Protein AF-A0A5K1H2R2-F1 (afdb_monomer_lite)

Sequence (111 aa):
KGLLETLKPRHGIERLEIWGYTGDRPAWYSDTNYGKLRTVWLLSCPLWATVIGIKSLEELGVSDCRTLCELRSMPLLKSLEIWECDGLNTIGDLPALESLDVNRCEKLKTR

Radius of gyration: 13.13 Å; chains: 1; bounding box: 38×20×32 Å

pLDDT: mean 88.59, std 9.28, range [48.31, 98.25]

InterPro domains:
  IPR032675 Leucine-rich repeat domain superfamily [G3DSA:3.80.10.10] (11-111)
  IPR056789 R13L1/DRL21-like, LRR repeat region [PF25019] (3-60)

Secondary structure (DSSP, 8-state):
--HHHH--PPTT-SEEEEES--SPPPGGGG-TT-TT--EEEEES-TT--EE---TT--EEEEES-TT--EEPP-TT--EEEEES-TT--EE---TT--EEEEES-TT----

Foldseek 3Di:
DAPVLVVQDDQQDQEDEDELGADADHPSQVVLSNLNHAYYEYYNHQRYQEREQNQNYQYYHYENNQNPAEYEEHANHAEYHAYNHCNHDYYYDHPNHNYDHYYNHNNHDDD

Organism: NCBI:txid210225

Structure (mmCIF, N/CA/C/O backbone):
data_AF-A0A5K1H2R2-F1
#
_entry.id   AF-A0A5K1H2R2-F1
#
loop_
_atom_site.group_PDB
_atom_site.id
_atom_site.type_symbol
_atom_site.label_atom_id
_atom_site.label_alt_id
_atom_site.label_comp_id
_atom_site.label_asym_id
_atom_site.label_entity_id
_atom_site.label_seq_id
_atom_site.pdbx_PDB_ins_code
_atom_site.Cartn_x
_atom_site.Cartn_y
_atom_site.Cartn_z
_atom_site.occupancy
_atom_site.B_iso_or_equiv
_atom_site.auth_seq_id
_atom_site.auth_comp_id
_atom_site.auth_asym_id
_atom_site.auth_atom_id
_atom_site.pdbx_PDB_model_num
ATOM 1 N N . LYS A 1 1 ? 20.732 -6.354 -3.990 1.00 57.66 1 LYS A N 1
ATOM 2 C CA . LYS A 1 1 ? 19.909 -5.966 -2.817 1.00 57.66 1 LYS A CA 1
ATOM 3 C C . LYS A 1 1 ? 19.827 -4.451 -2.795 1.00 57.66 1 LYS A C 1
ATOM 5 O O . LYS A 1 1 ? 20.878 -3.825 -2.828 1.00 57.66 1 LYS A O 1
ATOM 10 N N . GLY A 1 2 ? 18.624 -3.881 -2.835 1.00 72.50 2 GLY A N 1
ATOM 11 C CA . GLY A 1 2 ? 18.444 -2.427 -2.833 1.00 72.50 2 GLY A CA 1
ATOM 12 C C . GLY A 1 2 ? 18.708 -1.798 -1.458 1.00 72.50 2 GLY A C 1
ATOM 13 O O . GLY A 1 2 ? 18.720 -2.499 -0.451 1.00 72.50 2 GLY A O 1
ATOM 14 N N . LEU A 1 3 ? 18.894 -0.473 -1.416 1.00 78.88 3 LEU A N 1
ATOM 15 C CA . LEU A 1 3 ? 19.153 0.294 -0.185 1.00 78.88 3 LEU A CA 1
ATOM 16 C C . LEU A 1 3 ? 18.134 0.004 0.934 1.00 78.88 3 LEU A C 1
ATOM 18 O O . LEU A 1 3 ? 18.535 -0.241 2.073 1.00 78.88 3 LEU A O 1
ATOM 22 N N . LEU A 1 4 ? 16.833 -0.046 0.619 1.00 81.56 4 LEU A N 1
ATOM 23 C CA . LEU A 1 4 ? 15.813 -0.325 1.627 1.00 81.56 4 LEU A CA 1
ATOM 24 C C . LEU A 1 4 ? 15.948 -1.713 2.246 1.00 81.56 4 LEU A C 1
ATOM 26 O O . LEU A 1 4 ? 15.660 -1.851 3.423 1.00 81.56 4 LEU A O 1
ATOM 30 N N . GLU A 1 5 ? 16.464 -2.716 1.534 1.00 84.19 5 GLU A N 1
ATOM 31 C CA . GLU A 1 5 ? 16.691 -4.053 2.102 1.00 84.19 5 GLU A CA 1
ATOM 32 C C . GLU A 1 5 ? 17.638 -4.010 3.314 1.00 84.19 5 GLU A C 1
ATOM 34 O O . GLU A 1 5 ? 17.489 -4.782 4.258 1.00 84.19 5 GLU A O 1
ATOM 39 N N . THR A 1 6 ? 18.597 -3.078 3.301 1.00 82.69 6 THR A N 1
ATOM 40 C CA . THR A 1 6 ? 19.540 -2.855 4.410 1.00 82.69 6 THR A CA 1
ATOM 41 C C . THR A 1 6 ? 18.985 -1.937 5.499 1.00 82.69 6 THR A C 1
ATOM 43 O O . THR A 1 6 ? 19.425 -2.003 6.644 1.00 82.69 6 THR A O 1
ATOM 46 N N . LEU A 1 7 ? 17.979 -1.126 5.169 1.00 82.56 7 LEU A N 1
ATOM 47 C CA . LEU A 1 7 ? 17.306 -0.208 6.082 1.00 82.56 7 LEU A CA 1
ATOM 48 C C . LEU A 1 7 ? 16.030 -0.846 6.627 1.00 82.56 7 LEU A C 1
ATOM 50 O O . LEU A 1 7 ? 14.940 -0.358 6.353 1.00 82.56 7 LEU A O 1
ATOM 54 N N . LYS A 1 8 ? 16.153 -1.930 7.404 1.00 85.38 8 LYS A N 1
ATOM 55 C CA . LYS A 1 8 ? 15.012 -2.484 8.150 1.00 85.38 8 LYS A CA 1
ATOM 56 C C . LYS A 1 8 ? 14.615 -1.497 9.259 1.00 85.38 8 LYS A C 1
ATOM 58 O O . LYS A 1 8 ? 15.384 -1.349 10.215 1.00 85.38 8 LYS A O 1
ATOM 63 N N . PRO A 1 9 ? 13.447 -0.825 9.182 1.00 82.94 9 PRO A N 1
ATOM 64 C CA . PRO A 1 9 ? 13.029 0.095 10.231 1.00 82.94 9 PRO A CA 1
ATOM 65 C C . PRO A 1 9 ? 12.792 -0.649 11.544 1.00 82.94 9 PRO A C 1
ATOM 67 O O . PRO A 1 9 ? 12.478 -1.845 11.546 1.00 82.94 9 PRO A O 1
ATOM 70 N N . ARG A 1 10 ? 12.901 0.065 12.669 1.00 80.50 10 ARG A N 1
ATOM 71 C CA . ARG A 1 10 ? 12.618 -0.510 13.989 1.00 80.50 10 ARG A CA 1
ATOM 72 C C . ARG A 1 10 ? 11.180 -1.029 14.049 1.00 80.50 10 ARG A C 1
ATOM 74 O O . ARG A 1 10 ? 10.251 -0.385 13.565 1.00 80.50 10 ARG A O 1
ATOM 81 N N . HIS A 1 11 ? 11.003 -2.178 14.693 1.00 73.75 11 HIS A N 1
ATOM 82 C CA . HIS A 1 11 ? 9.678 -2.716 14.990 1.00 73.75 11 HIS A CA 1
ATOM 83 C C . HIS A 1 11 ? 8.952 -1.749 15.928 1.00 73.75 11 HIS A C 1
ATOM 85 O O . HIS A 1 11 ? 9.472 -1.409 16.990 1.00 73.75 11 HIS A O 1
ATOM 91 N N . GLY A 1 12 ? 7.778 -1.274 15.517 1.00 83.62 12 GLY A N 1
ATOM 92 C CA . GLY A 1 12 ? 6.975 -0.319 16.283 1.00 83.62 12 GLY A CA 1
ATOM 93 C C . GLY A 1 12 ? 6.885 1.091 15.703 1.00 83.62 12 GLY A C 1
ATOM 94 O O . GLY A 1 12 ? 6.297 1.947 16.353 1.00 83.62 12 GLY A O 1
ATOM 95 N N . ILE A 1 13 ? 7.427 1.332 14.506 1.00 89.69 13 ILE A N 1
ATOM 96 C CA . ILE A 1 13 ? 7.078 2.536 13.746 1.00 89.69 13 ILE A CA 1
ATOM 97 C C . ILE A 1 13 ? 5.574 2.561 13.444 1.00 89.69 13 ILE A C 1
ATOM 99 O O . ILE A 1 13 ? 4.984 1.534 13.107 1.00 89.69 13 ILE A O 1
ATOM 103 N N . GLU A 1 14 ? 4.973 3.742 13.561 1.00 93.81 14 GLU A N 1
ATOM 104 C CA . GLU A 1 14 ? 3.554 3.960 13.252 1.00 93.81 14 GLU A CA 1
ATOM 105 C C . GLU A 1 14 ? 3.349 4.571 11.866 1.00 93.81 14 GLU A C 1
ATOM 107 O O . GLU A 1 14 ? 2.294 4.400 11.259 1.00 93.81 14 GLU A O 1
ATOM 112 N N . ARG A 1 15 ? 4.390 5.217 11.333 1.00 94.25 15 ARG A N 1
ATOM 113 C CA . ARG A 1 15 ? 4.393 5.855 10.022 1.00 94.25 15 ARG A CA 1
ATOM 114 C C . ARG A 1 15 ? 5.629 5.454 9.227 1.00 94.25 15 ARG A C 1
ATOM 116 O O . ARG A 1 15 ? 6.738 5.445 9.763 1.00 94.25 15 ARG A O 1
ATOM 123 N N . LEU A 1 16 ? 5.424 5.139 7.953 1.00 92.19 16 LEU A N 1
ATOM 124 C CA . LEU A 1 16 ? 6.473 4.850 6.981 1.00 92.19 16 LEU A CA 1
ATOM 125 C C . LEU A 1 16 ? 6.216 5.673 5.725 1.00 92.19 16 LEU A C 1
ATOM 127 O O . LEU A 1 16 ? 5.157 5.558 5.117 1.00 92.19 16 LEU A O 1
ATOM 131 N N . GLU A 1 17 ? 7.203 6.454 5.312 1.00 94.00 17 GLU A N 1
ATOM 132 C CA . GLU A 1 17 ? 7.136 7.210 4.068 1.00 94.00 17 GLU A CA 1
ATOM 133 C C . GLU A 1 17 ? 8.355 6.886 3.210 1.00 94.00 17 GLU A C 1
ATOM 135 O O . GLU A 1 17 ? 9.487 6.869 3.702 1.00 94.00 17 GLU A O 1
ATOM 140 N N . ILE A 1 18 ? 8.126 6.597 1.933 1.00 92.75 18 ILE A N 1
ATOM 141 C CA . ILE A 1 18 ? 9.168 6.245 0.972 1.00 92.75 18 ILE A CA 1
ATOM 142 C C . ILE A 1 18 ? 8.983 7.127 -0.257 1.00 92.75 18 ILE A C 1
ATOM 144 O O . ILE A 1 18 ? 7.922 7.127 -0.875 1.00 92.75 18 ILE A O 1
ATOM 148 N N . TRP A 1 19 ? 10.037 7.862 -0.602 1.00 94.44 19 TRP A N 1
ATOM 149 C CA . TRP A 1 19 ? 10.023 8.889 -1.637 1.00 94.44 19 TRP A CA 1
ATOM 150 C C . TRP A 1 19 ? 11.108 8.596 -2.672 1.00 94.44 19 TRP A C 1
ATOM 152 O O . TRP A 1 19 ? 12.279 8.450 -2.316 1.00 94.44 19 TRP A O 1
ATOM 162 N N . GLY A 1 20 ? 10.731 8.502 -3.948 1.00 93.25 20 GLY A N 1
ATOM 163 C CA . GLY A 1 20 ? 11.667 8.358 -5.067 1.00 93.25 20 GLY A CA 1
ATOM 164 C C . GLY A 1 20 ? 12.502 7.075 -5.031 1.00 93.25 20 GLY A C 1
ATOM 165 O O . GLY A 1 20 ? 13.600 7.040 -5.589 1.00 93.25 20 GLY A O 1
ATOM 166 N N . TYR A 1 21 ? 12.043 6.031 -4.332 1.00 91.06 21 TYR A N 1
ATOM 167 C CA . TYR A 1 21 ? 12.828 4.812 -4.185 1.00 91.06 21 TYR A CA 1
ATOM 168 C C . TYR A 1 21 ? 12.733 3.939 -5.436 1.00 91.06 21 TYR A C 1
ATOM 170 O O . TYR A 1 21 ? 11.719 3.301 -5.711 1.00 91.06 21 TYR A O 1
ATOM 178 N N . THR A 1 22 ? 13.837 3.874 -6.174 1.00 89.81 22 THR A N 1
ATOM 179 C CA . THR A 1 22 ? 13.951 3.156 -7.451 1.00 89.81 22 THR A CA 1
ATOM 180 C C . THR A 1 22 ? 14.380 1.698 -7.308 1.00 89.81 22 THR A C 1
ATOM 182 O O . THR A 1 22 ? 14.665 1.051 -8.309 1.00 89.81 22 THR A O 1
ATOM 185 N N . GLY A 1 23 ? 14.473 1.177 -6.081 1.00 88.25 23 GLY A N 1
ATOM 186 C CA . GLY A 1 23 ? 14.800 -0.224 -5.833 1.00 88.25 23 GLY A CA 1
ATOM 187 C C . GLY A 1 23 ? 13.565 -1.101 -5.639 1.00 88.25 23 GLY A C 1
ATOM 188 O O . GLY A 1 23 ? 12.450 -0.617 -5.429 1.00 88.25 23 GLY A O 1
ATOM 189 N N . ASP A 1 24 ? 13.787 -2.412 -5.663 1.00 86.12 24 ASP A N 1
ATOM 190 C CA . ASP A 1 24 ? 12.734 -3.391 -5.404 1.00 86.12 24 ASP A CA 1
ATOM 191 C C . ASP A 1 24 ? 12.153 -3.246 -3.997 1.00 86.12 24 ASP A C 1
ATOM 193 O O . ASP A 1 24 ? 12.847 -2.894 -3.037 1.00 86.12 24 ASP A O 1
ATOM 197 N N . ARG A 1 25 ? 10.872 -3.593 -3.864 1.00 86.31 25 ARG A N 1
ATOM 198 C CA . ARG A 1 25 ? 10.195 -3.698 -2.569 1.00 86.31 25 ARG A CA 1
ATOM 199 C C . ARG A 1 25 ? 10.995 -4.613 -1.625 1.00 86.31 25 ARG A C 1
ATOM 201 O O . ARG A 1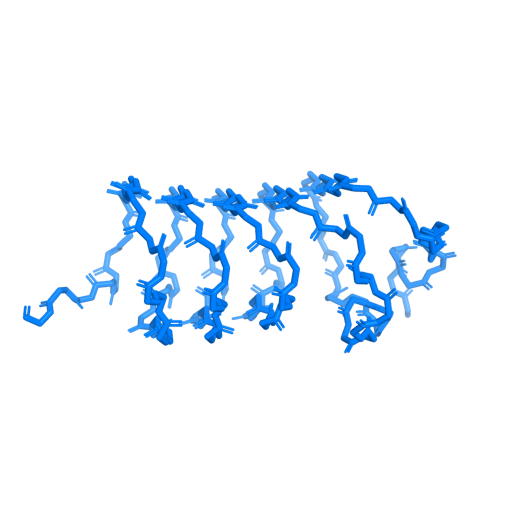 25 ? 11.238 -5.768 -1.982 1.00 86.31 25 ARG A O 1
ATOM 208 N N . PRO A 1 26 ? 11.386 -4.147 -0.425 1.00 86.56 26 PRO A N 1
ATOM 209 C CA . PRO A 1 26 ? 12.252 -4.914 0.459 1.00 86.56 26 PRO A CA 1
ATOM 210 C C . PRO A 1 26 ? 11.508 -6.088 1.106 1.00 86.56 26 PRO A C 1
ATOM 212 O O . PRO A 1 26 ? 10.297 -6.036 1.343 1.00 86.56 26 PRO A O 1
ATOM 215 N N . ALA A 1 27 ? 12.240 -7.146 1.451 1.00 85.38 27 ALA A N 1
ATOM 216 C CA . ALA A 1 27 ? 11.674 -8.361 2.033 1.00 85.38 27 ALA A CA 1
ATOM 217 C C . ALA A 1 27 ? 11.003 -8.089 3.385 1.00 85.38 27 ALA A C 1
ATOM 219 O O . ALA A 1 27 ? 9.931 -8.628 3.658 1.00 85.38 27 ALA A O 1
ATOM 220 N N . TRP A 1 28 ? 11.582 -7.197 4.199 1.00 83.75 28 TRP A N 1
ATOM 221 C CA . TRP A 1 28 ? 11.010 -6.826 5.495 1.00 83.75 28 TRP A CA 1
ATOM 222 C C . TRP A 1 28 ? 9.656 -6.134 5.369 1.00 83.75 28 TRP A C 1
ATOM 224 O O . TRP A 1 28 ? 8.867 -6.222 6.298 1.00 83.75 28 TRP A O 1
ATOM 234 N N . TYR A 1 29 ? 9.340 -5.502 4.234 1.00 79.62 29 TYR A N 1
ATOM 235 C CA . TYR A 1 29 ? 8.012 -4.927 4.034 1.00 79.62 29 TYR A CA 1
ATOM 236 C C . TYR A 1 29 ? 6.950 -6.028 3.991 1.00 79.62 29 TYR A C 1
ATOM 238 O O . TYR A 1 29 ? 5.848 -5.786 4.446 1.00 79.62 29 TYR A O 1
ATOM 246 N N . SER A 1 30 ? 7.298 -7.244 3.535 1.00 71.94 30 SER A N 1
ATOM 247 C CA . SER A 1 30 ? 6.438 -8.449 3.552 1.00 71.94 30 SER A CA 1
ATOM 248 C C . SER A 1 30 ? 6.237 -9.060 4.936 1.00 71.94 30 SER A C 1
ATOM 250 O O . SER A 1 30 ? 5.330 -9.868 5.128 1.00 71.94 30 SER A O 1
ATOM 252 N N . ASP A 1 31 ? 7.093 -8.694 5.882 1.00 67.25 31 ASP A N 1
ATOM 253 C CA . ASP A 1 31 ? 7.098 -9.213 7.237 1.00 67.25 31 ASP A CA 1
ATOM 254 C C . ASP A 1 31 ? 6.006 -8.460 8.017 1.00 67.25 31 ASP A C 1
ATOM 256 O O . ASP A 1 31 ? 6.165 -7.295 8.376 1.00 67.25 31 ASP A O 1
ATOM 260 N N . THR A 1 32 ? 4.853 -9.094 8.261 1.00 64.38 32 THR A N 1
ATOM 261 C CA . THR A 1 32 ? 3.660 -8.483 8.895 1.00 64.38 32 THR A CA 1
ATOM 262 C C . THR A 1 32 ? 3.872 -8.058 10.356 1.00 64.38 32 THR A C 1
ATOM 264 O O . THR A 1 32 ? 2.917 -7.748 11.064 1.00 64.38 32 THR A O 1
ATOM 267 N N . ASN A 1 33 ? 5.117 -8.052 10.830 1.00 69.62 33 ASN A N 1
ATOM 268 C CA . ASN A 1 33 ? 5.515 -7.698 12.187 1.00 69.62 33 ASN A CA 1
ATOM 269 C C . ASN A 1 33 ? 5.444 -6.181 12.468 1.00 69.62 33 ASN A C 1
ATOM 271 O O . ASN A 1 33 ? 5.649 -5.729 13.592 1.00 69.62 33 ASN A O 1
ATOM 275 N N . TYR A 1 34 ? 5.079 -5.377 11.466 1.00 80.12 34 TYR A N 1
ATOM 276 C CA . TYR A 1 34 ? 4.741 -3.960 11.609 1.00 80.12 34 TYR A CA 1
ATOM 277 C C . TYR A 1 34 ? 3.322 -3.747 12.157 1.00 80.12 34 TYR A C 1
ATOM 279 O O . TYR A 1 34 ? 2.592 -2.894 11.674 1.00 80.12 34 TYR A O 1
ATOM 287 N N . GLY A 1 35 ? 2.928 -4.488 13.198 1.00 83.94 35 GLY A N 1
ATOM 288 C CA . GLY A 1 35 ? 1.571 -4.440 13.767 1.00 83.94 35 GLY A CA 1
ATOM 289 C C . GLY A 1 35 ? 1.175 -3.108 14.424 1.00 83.94 35 GLY A C 1
ATOM 290 O O . GLY A 1 35 ? 0.042 -2.969 14.873 1.00 83.94 35 GLY A O 1
ATOM 291 N N . LYS A 1 36 ? 2.099 -2.142 14.503 1.00 89.88 36 LYS A N 1
ATOM 292 C CA . LYS A 1 36 ? 1.831 -0.761 14.935 1.00 89.88 36 LYS A CA 1
ATOM 293 C C . LYS A 1 36 ? 1.783 0.238 13.781 1.00 89.88 36 LYS A C 1
ATOM 295 O O . LYS A 1 36 ? 1.482 1.398 14.024 1.00 89.88 36 LYS A O 1
ATOM 300 N N . LEU A 1 37 ? 2.101 -0.179 12.557 1.00 91.50 37 LEU A N 1
ATOM 301 C CA . LEU A 1 37 ? 2.146 0.717 11.411 1.00 91.50 37 LEU A CA 1
ATOM 302 C C . LEU A 1 37 ? 0.720 1.070 10.992 1.00 91.50 37 LEU A C 1
ATOM 304 O O . LEU A 1 37 ? -0.041 0.181 10.609 1.00 91.50 37 LEU A O 1
ATOM 308 N N . ARG A 1 38 ? 0.385 2.355 11.096 1.00 94.56 38 ARG A N 1
ATOM 309 C CA . ARG A 1 38 ? -0.939 2.922 10.820 1.00 94.56 38 ARG A CA 1
ATOM 310 C C . ARG A 1 38 ? -0.964 3.724 9.528 1.00 94.56 38 ARG A C 1
ATOM 312 O O . ARG A 1 38 ? -1.972 3.682 8.836 1.00 94.56 38 ARG A O 1
ATOM 319 N N . THR A 1 39 ? 0.142 4.381 9.181 1.00 95.50 39 THR A N 1
ATOM 320 C CA . THR A 1 39 ? 0.228 5.251 8.002 1.00 95.50 39 THR A CA 1
ATOM 321 C C . THR A 1 39 ? 1.370 4.817 7.085 1.00 95.50 39 THR A C 1
ATOM 323 O O . THR A 1 39 ? 2.513 4.661 7.530 1.00 95.50 39 THR A O 1
ATOM 326 N N . VAL A 1 40 ? 1.082 4.671 5.792 1.00 94.38 40 VAL A N 1
ATOM 327 C CA . VAL A 1 40 ? 2.085 4.423 4.749 1.00 94.38 40 VAL A CA 1
ATOM 328 C C . VAL A 1 40 ? 1.910 5.420 3.614 1.00 94.38 40 VAL A C 1
ATOM 330 O O . VAL A 1 40 ? 0.811 5.557 3.088 1.00 94.38 40 VAL A O 1
ATOM 333 N N . TRP A 1 41 ? 3.012 6.046 3.202 1.00 95.94 41 TRP A N 1
ATOM 334 C CA . TRP A 1 41 ? 3.078 6.862 1.992 1.00 95.94 41 TRP A CA 1
ATOM 335 C C . TRP A 1 41 ? 4.155 6.344 1.048 1.00 95.94 41 TRP A C 1
ATOM 337 O O . TRP A 1 41 ? 5.317 6.202 1.436 1.00 95.94 41 TRP A O 1
ATOM 347 N N . LEU A 1 42 ? 3.770 6.069 -0.195 1.00 95.00 42 LEU A N 1
ATOM 348 C CA . LEU A 1 42 ? 4.676 5.664 -1.265 1.00 95.00 42 LEU A CA 1
ATOM 349 C C . LEU A 1 42 ? 4.590 6.687 -2.395 1.00 95.00 42 LEU A C 1
ATOM 351 O O . LEU A 1 42 ? 3.560 6.797 -3.053 1.00 95.00 42 LEU A O 1
ATOM 355 N N . LEU A 1 43 ? 5.666 7.434 -2.620 1.00 95.62 43 LEU A N 1
ATOM 356 C CA . LEU A 1 43 ? 5.729 8.462 -3.653 1.00 95.62 43 LEU A CA 1
ATOM 357 C C . LEU A 1 43 ? 6.841 8.131 -4.638 1.00 95.62 43 LEU A C 1
ATOM 359 O O . LEU A 1 43 ? 7.987 7.920 -4.233 1.00 95.62 43 LEU A O 1
ATOM 363 N N . SER A 1 44 ? 6.500 8.072 -5.924 1.00 95.19 44 SER A N 1
ATOM 364 C CA . SER A 1 44 ? 7.427 7.768 -7.019 1.00 95.19 44 SER A CA 1
ATOM 365 C C . SER A 1 44 ? 8.274 6.516 -6.737 1.00 95.19 44 SER A C 1
ATOM 367 O O . SER A 1 44 ? 9.506 6.558 -6.754 1.00 95.19 44 SER A O 1
ATOM 369 N N . CYS A 1 45 ? 7.611 5.393 -6.435 1.00 92.94 45 CYS A N 1
ATOM 370 C CA . CYS A 1 45 ? 8.233 4.076 -6.240 1.00 92.94 45 CYS A CA 1
ATOM 371 C C . CYS A 1 45 ? 7.976 3.183 -7.474 1.00 92.94 45 CYS A C 1
ATOM 373 O O . CYS A 1 45 ? 7.063 2.351 -7.464 1.00 92.94 45 CYS A O 1
ATOM 375 N N . PRO A 1 46 ? 8.754 3.329 -8.564 1.00 88.88 46 PRO A N 1
ATOM 376 C CA . PRO A 1 46 ? 8.405 2.800 -9.885 1.00 88.88 46 PRO A CA 1
ATOM 377 C C . PRO A 1 46 ? 8.587 1.288 -10.046 1.00 88.88 46 PRO A C 1
ATOM 379 O O . PRO A 1 46 ? 8.327 0.789 -11.130 1.00 88.88 46 PRO A O 1
ATOM 382 N N . LEU A 1 47 ? 9.080 0.569 -9.031 1.00 88.50 47 LEU A N 1
ATOM 383 C CA . LEU A 1 47 ? 9.263 -0.893 -9.075 1.00 88.50 47 LEU A CA 1
ATOM 384 C C . LEU A 1 47 ? 8.317 -1.651 -8.134 1.00 88.50 47 LEU A C 1
ATOM 386 O O . LEU A 1 47 ? 8.382 -2.876 -8.016 1.00 88.50 47 LEU A O 1
ATOM 390 N N . TRP A 1 48 ? 7.452 -0.944 -7.411 1.00 89.31 48 TRP A N 1
ATOM 391 C CA . TRP A 1 48 ? 6.597 -1.551 -6.401 1.00 89.31 48 TRP A CA 1
ATOM 392 C C . TRP A 1 48 ? 5.276 -1.965 -7.038 1.00 89.31 48 TRP A C 1
ATOM 394 O O . TRP A 1 48 ? 4.389 -1.145 -7.244 1.00 89.31 48 TRP A O 1
ATOM 404 N N . ALA A 1 49 ? 5.159 -3.249 -7.382 1.00 87.06 49 ALA A N 1
ATOM 405 C CA . ALA A 1 49 ? 3.973 -3.779 -8.058 1.00 87.06 49 ALA A CA 1
ATOM 406 C C . ALA A 1 49 ? 2.773 -4.022 -7.127 1.00 87.06 49 ALA A C 1
ATOM 408 O O . ALA A 1 49 ? 1.633 -4.068 -7.586 1.00 87.06 49 ALA A O 1
ATOM 409 N N . THR A 1 50 ? 3.010 -4.173 -5.822 1.00 85.00 50 THR A N 1
ATOM 410 C CA . THR A 1 50 ? 1.964 -4.525 -4.854 1.00 85.00 50 THR A CA 1
ATOM 411 C C . THR A 1 50 ? 2.205 -3.843 -3.516 1.00 85.00 50 THR A C 1
ATOM 413 O O . THR A 1 50 ? 3.313 -3.912 -2.971 1.00 85.00 50 THR A O 1
ATOM 416 N N . VAL A 1 51 ? 1.142 -3.279 -2.944 1.00 83.12 51 VAL A N 1
ATOM 417 C CA . VAL A 1 51 ? 1.077 -2.928 -1.519 1.00 83.12 51 VAL A CA 1
ATOM 418 C C . VAL A 1 51 ? 0.407 -4.086 -0.792 1.00 83.12 51 VAL A C 1
ATOM 420 O O . VAL A 1 51 ? -0.732 -4.458 -1.080 1.00 83.12 51 VAL A O 1
ATOM 423 N N . ILE A 1 52 ? 1.142 -4.722 0.118 1.00 78.56 52 ILE A N 1
ATOM 424 C CA . ILE A 1 52 ? 0.604 -5.854 0.871 1.00 78.56 52 ILE A CA 1
ATOM 425 C C . ILE A 1 52 ? -0.367 -5.380 1.954 1.00 78.56 52 ILE A C 1
ATOM 427 O O . ILE A 1 52 ? -0.250 -4.269 2.462 1.00 78.56 52 ILE A O 1
ATOM 431 N N . GLY A 1 53 ? -1.273 -6.271 2.358 1.00 69.88 53 GLY A N 1
ATOM 432 C CA . GLY A 1 53 ? -2.259 -6.013 3.402 1.00 69.88 53 GLY A CA 1
ATOM 433 C C . GLY A 1 53 ? -1.629 -5.951 4.791 1.00 69.88 53 GLY A C 1
ATOM 434 O O . GLY A 1 53 ? -1.650 -6.935 5.535 1.00 69.88 53 GLY A O 1
ATOM 435 N N . ILE A 1 54 ? -1.054 -4.803 5.145 1.00 83.81 54 ILE A N 1
ATOM 436 C CA . ILE A 1 54 ? -0.639 -4.502 6.516 1.00 83.81 54 ILE A CA 1
ATOM 437 C C . ILE A 1 54 ? -1.921 -4.345 7.336 1.00 83.81 54 ILE A C 1
ATOM 439 O O . ILE A 1 54 ? -2.657 -3.376 7.192 1.00 83.81 54 ILE A O 1
ATOM 443 N N . LYS A 1 55 ? -2.225 -5.339 8.177 1.00 87.50 55 LYS A N 1
ATOM 444 C CA . LYS A 1 55 ? -3.531 -5.437 8.852 1.00 87.50 55 LYS A CA 1
ATOM 445 C C . LYS A 1 55 ? -3.807 -4.316 9.856 1.00 87.50 55 LYS A C 1
ATOM 447 O O . LYS A 1 55 ? -4.963 -4.118 10.200 1.00 87.50 55 LYS A O 1
ATOM 452 N N . SER A 1 56 ? -2.767 -3.632 10.332 1.00 91.38 56 SER A N 1
ATOM 453 C CA . SER A 1 56 ? -2.856 -2.488 11.246 1.00 91.38 56 SER A CA 1
ATOM 454 C C . SER A 1 56 ? -3.006 -1.140 10.538 1.00 91.38 56 SER A C 1
ATOM 456 O O . SER A 1 56 ? -3.118 -0.127 11.222 1.00 91.38 56 SER A O 1
ATOM 458 N N . LEU A 1 57 ? -2.949 -1.112 9.202 1.00 93.38 57 LEU A N 1
ATOM 459 C CA . LEU A 1 57 ? -2.924 0.127 8.435 1.00 93.38 57 LEU A CA 1
ATOM 460 C C . LEU A 1 57 ? -4.295 0.806 8.453 1.00 93.38 57 LEU A C 1
ATOM 462 O O . LEU A 1 57 ? -5.302 0.166 8.164 1.00 93.38 57 LEU A O 1
ATOM 466 N N . GLU A 1 58 ? -4.302 2.098 8.767 1.00 96.81 58 GLU A N 1
ATOM 467 C CA . GLU A 1 58 ? -5.486 2.962 8.805 1.00 96.81 58 GLU A CA 1
ATOM 468 C C . GLU A 1 58 ? -5.469 3.987 7.663 1.00 96.81 58 GLU A C 1
ATOM 470 O O . GLU A 1 58 ? -6.528 4.374 7.173 1.00 96.81 58 GLU A O 1
ATOM 475 N N . GLU A 1 59 ? -4.281 4.372 7.191 1.00 97.56 59 GLU A N 1
ATOM 476 C CA . GLU A 1 59 ? -4.079 5.366 6.136 1.00 97.56 59 GLU A CA 1
ATOM 477 C C . GLU A 1 59 ? -3.049 4.877 5.110 1.00 97.56 59 GLU A C 1
ATOM 479 O O . GLU A 1 59 ? -1.930 4.481 5.464 1.00 97.56 59 GLU A O 1
ATOM 484 N N . LEU A 1 60 ? -3.412 4.947 3.830 1.00 96.62 60 LEU A N 1
ATOM 485 C CA . LEU A 1 60 ? -2.529 4.629 2.713 1.00 96.62 60 LEU A CA 1
ATOM 486 C C . LEU A 1 60 ? -2.575 5.748 1.676 1.00 96.62 60 LEU A C 1
ATOM 488 O O . LEU A 1 60 ? -3.624 6.002 1.091 1.00 96.62 60 LEU A O 1
ATOM 492 N N . GLY A 1 61 ? -1.417 6.343 1.411 1.00 96.75 61 GLY A N 1
ATOM 493 C CA . GLY A 1 61 ? -1.197 7.238 0.285 1.00 96.75 61 GLY A CA 1
ATOM 494 C C . GLY A 1 61 ? -0.237 6.620 -0.727 1.00 96.75 61 GLY A C 1
ATOM 495 O O . GLY A 1 61 ? 0.848 6.150 -0.368 1.00 96.75 61 GLY A O 1
ATOM 496 N N . VAL A 1 62 ? -0.612 6.627 -2.002 1.00 95.88 62 VAL A N 1
ATOM 497 C CA . VAL A 1 62 ? 0.264 6.216 -3.100 1.00 95.88 62 VAL A CA 1
ATOM 498 C C . VAL A 1 62 ? 0.206 7.244 -4.223 1.00 95.88 62 VAL A C 1
ATOM 500 O O . VAL A 1 62 ? -0.872 7.589 -4.696 1.00 95.88 62 VAL A O 1
ATOM 503 N N . SER A 1 63 ? 1.369 7.704 -4.681 1.00 96.62 63 SER A N 1
ATOM 504 C CA . SER A 1 63 ? 1.475 8.658 -5.785 1.00 96.62 63 SER A CA 1
ATOM 505 C C . SER A 1 63 ? 2.583 8.278 -6.772 1.00 96.62 63 SER A C 1
ATOM 507 O O . SER A 1 63 ? 3.663 7.852 -6.351 1.00 96.62 63 SER A O 1
ATOM 509 N N . ASP A 1 64 ? 2.317 8.396 -8.080 1.00 95.50 64 ASP A N 1
ATOM 510 C CA . ASP A 1 64 ? 3.265 8.140 -9.189 1.00 95.50 64 ASP A CA 1
ATOM 511 C C . ASP A 1 64 ? 3.979 6.769 -9.085 1.00 95.50 64 ASP A C 1
ATOM 513 O O . ASP A 1 64 ? 5.153 6.586 -9.416 1.00 95.50 64 ASP A O 1
ATOM 517 N N . CYS A 1 65 ? 3.266 5.747 -8.601 1.00 93.50 65 CYS A N 1
ATOM 518 C CA . CYS A 1 65 ? 3.763 4.371 -8.521 1.00 93.50 65 CYS A CA 1
ATOM 519 C C . CYS A 1 65 ? 3.279 3.564 -9.732 1.00 93.50 65 CYS A C 1
ATOM 521 O O . CYS A 1 65 ? 2.380 2.733 -9.642 1.00 93.50 65 CYS A O 1
ATOM 523 N N . ARG A 1 66 ? 3.885 3.803 -10.899 1.00 87.75 66 ARG A N 1
ATOM 524 C CA . ARG A 1 66 ? 3.379 3.328 -12.207 1.00 87.75 66 ARG A CA 1
ATOM 525 C C . ARG A 1 66 ? 3.268 1.810 -12.368 1.00 87.75 66 ARG A C 1
ATOM 527 O O . ARG A 1 66 ? 2.456 1.338 -13.160 1.00 87.75 66 ARG A O 1
ATOM 534 N N . THR A 1 67 ? 4.081 1.038 -11.649 1.00 91.31 67 THR A N 1
ATOM 535 C CA . THR A 1 67 ? 4.012 -0.433 -11.669 1.00 91.31 67 THR A CA 1
ATOM 536 C C . THR A 1 67 ? 3.016 -1.007 -10.680 1.00 91.31 67 THR A C 1
ATOM 538 O O . THR A 1 67 ? 2.729 -2.199 -10.774 1.00 91.31 67 THR A O 1
ATOM 541 N N . LEU A 1 68 ? 2.519 -0.209 -9.729 1.00 93.06 68 LEU A N 1
ATOM 542 C CA . LEU A 1 68 ? 1.568 -0.679 -8.733 1.00 93.06 68 LEU A CA 1
ATOM 543 C C . LEU A 1 68 ? 0.309 -1.147 -9.451 1.00 93.06 68 LEU A C 1
ATOM 545 O O . LEU A 1 68 ? -0.389 -0.338 -10.049 1.00 93.06 68 LEU A O 1
ATOM 549 N N . CYS A 1 69 ? 0.030 -2.445 -9.401 1.00 93.94 69 CYS A N 1
ATOM 550 C CA . CYS A 1 69 ? -1.109 -3.044 -10.088 1.00 93.94 69 CYS A CA 1
ATOM 551 C C . CYS A 1 69 ? -2.182 -3.578 -9.135 1.00 93.94 69 CYS A C 1
ATOM 553 O O . CYS A 1 69 ? -3.342 -3.709 -9.540 1.00 93.94 69 CYS A O 1
ATOM 555 N N . GLU A 1 70 ? -1.813 -3.825 -7.876 1.00 92.25 70 GLU A N 1
ATOM 556 C CA . GLU A 1 70 ? -2.659 -4.466 -6.872 1.00 92.25 70 GLU A CA 1
ATOM 557 C C . GLU A 1 70 ? -2.501 -3.817 -5.486 1.00 92.25 70 GLU A C 1
ATOM 559 O O . GLU A 1 70 ? -1.389 -3.694 -4.957 1.00 92.25 70 GLU A O 1
ATOM 564 N N . LEU A 1 71 ? -3.636 -3.483 -4.868 1.00 92.25 71 LEU A N 1
ATOM 565 C CA . LEU A 1 71 ? -3.760 -3.260 -3.428 1.00 92.25 71 LEU A CA 1
ATOM 566 C C . LEU A 1 71 ? -4.426 -4.478 -2.788 1.00 92.25 71 LEU A C 1
ATOM 568 O O . LEU A 1 71 ? -5.533 -4.853 -3.172 1.00 92.25 71 LEU A O 1
ATOM 572 N N . ARG A 1 72 ? -3.782 -5.091 -1.793 1.00 91.12 72 ARG A N 1
ATOM 573 C CA . ARG A 1 72 ? -4.373 -6.219 -1.052 1.00 91.12 72 ARG A CA 1
ATOM 574 C C . ARG A 1 72 ? -5.373 -5.755 0.004 1.00 91.12 72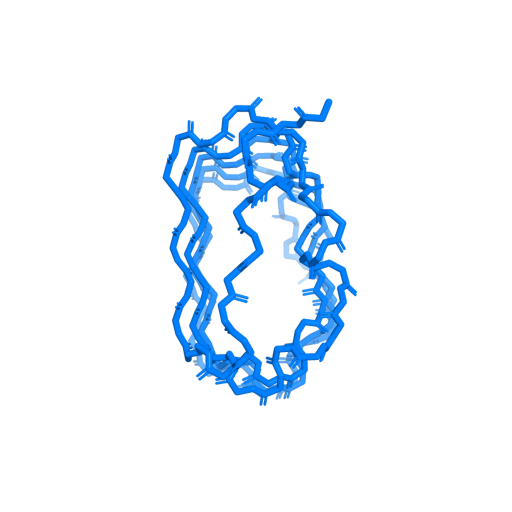 ARG A C 1
ATOM 576 O O . ARG A 1 72 ? -5.359 -4.600 0.411 1.00 91.12 72 ARG A O 1
ATOM 583 N N . SER A 1 73 ? -6.197 -6.682 0.493 1.00 91.06 73 SER A N 1
ATOM 584 C CA . SER A 1 73 ? -7.181 -6.401 1.543 1.00 91.06 73 SER A CA 1
ATOM 585 C C . SER A 1 73 ? -6.527 -5.830 2.807 1.00 91.06 73 SER A C 1
ATOM 587 O O . SER A 1 73 ? -5.558 -6.392 3.330 1.00 91.06 73 SER A O 1
ATOM 589 N N . MET A 1 74 ? -7.091 -4.737 3.316 1.00 92.62 74 MET A N 1
ATOM 590 C CA . MET A 1 74 ? -6.637 -4.022 4.511 1.00 92.62 74 MET A CA 1
ATOM 591 C C . MET A 1 74 ? -7.865 -3.719 5.385 1.00 92.62 74 MET A C 1
ATOM 593 O O . MET A 1 74 ? -8.564 -2.738 5.150 1.00 92.62 74 MET A O 1
ATOM 597 N N . PRO A 1 75 ? -8.173 -4.575 6.378 1.00 93.50 75 PRO A N 1
ATOM 598 C CA . PRO A 1 75 ? -9.461 -4.552 7.076 1.00 93.50 75 PRO A CA 1
ATOM 599 C C . PRO A 1 75 ? -9.677 -3.339 7.988 1.00 93.50 75 PRO A C 1
ATOM 601 O O . PRO A 1 75 ? -10.810 -3.098 8.383 1.00 93.50 75 PRO A O 1
ATOM 604 N N . LEU A 1 76 ? -8.613 -2.613 8.344 1.00 95.56 76 LEU A N 1
ATOM 605 C CA . LEU A 1 76 ? -8.669 -1.426 9.203 1.00 95.56 76 LEU A CA 1
ATOM 606 C C . LEU A 1 76 ? -8.433 -0.118 8.435 1.00 95.56 76 LEU A C 1
ATO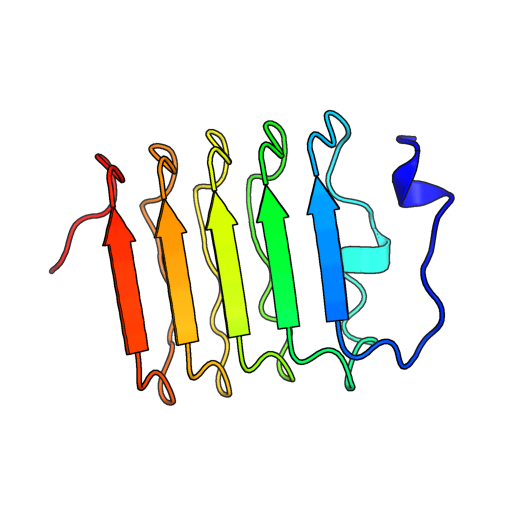M 608 O O . LEU A 1 76 ? -8.405 0.939 9.062 1.00 95.56 76 LEU A O 1
ATOM 612 N N . LEU A 1 77 ? -8.258 -0.178 7.109 1.00 96.69 77 LEU A N 1
ATOM 613 C CA . LEU A 1 77 ? -7.949 1.000 6.305 1.00 96.69 77 LEU A CA 1
ATOM 614 C C . LEU A 1 77 ? -9.166 1.921 6.244 1.00 96.69 77 LEU A C 1
ATOM 616 O O . LEU A 1 77 ? -10.208 1.510 5.740 1.0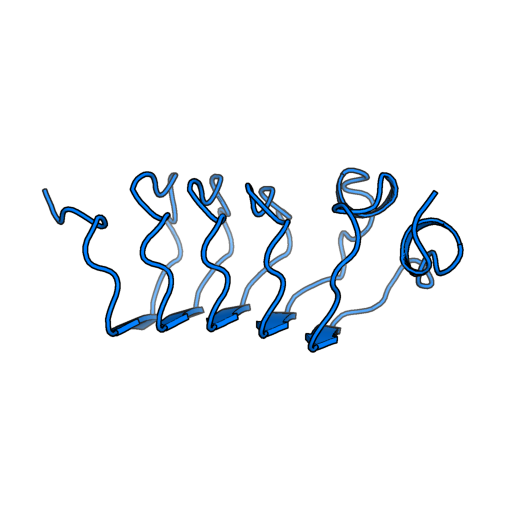0 96.69 77 LEU A O 1
ATOM 620 N N . LYS A 1 78 ? -9.005 3.153 6.727 1.00 98.25 78 LYS A N 1
ATOM 621 C CA . LYS A 1 78 ? -10.040 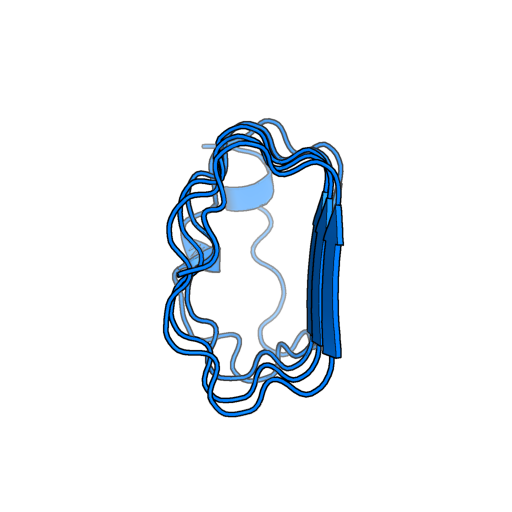4.192 6.776 1.00 98.25 78 LYS A CA 1
ATOM 622 C C . LYS A 1 78 ? -9.865 5.238 5.687 1.00 98.25 78 LYS A C 1
ATOM 624 O O . LYS A 1 78 ? -10.865 5.708 5.157 1.00 98.25 78 LYS A O 1
ATOM 629 N N . SER A 1 79 ? -8.623 5.584 5.343 1.00 98.19 79 SER A N 1
ATOM 630 C CA . SER A 1 79 ? -8.316 6.558 4.290 1.00 98.19 79 SER A CA 1
ATOM 631 C C . SER A 1 79 ? -7.412 5.957 3.222 1.00 98.19 79 SER A C 1
ATOM 633 O O . SER A 1 79 ? -6.369 5.372 3.536 1.00 98.19 79 SER A O 1
ATOM 635 N N . LEU A 1 80 ? -7.813 6.117 1.962 1.00 97.06 80 LEU A N 1
ATOM 636 C CA . LEU A 1 80 ? -7.055 5.693 0.793 1.00 97.06 80 LEU A CA 1
ATOM 637 C C . LEU A 1 80 ? -6.936 6.843 -0.206 1.00 97.06 80 LEU A C 1
ATOM 639 O O . LEU A 1 80 ? -7.942 7.303 -0.743 1.00 97.06 80 LEU A O 1
ATOM 643 N N . GLU A 1 81 ? -5.701 7.245 -0.485 1.00 97.06 81 GLU A N 1
ATOM 644 C CA . GLU A 1 81 ? -5.358 8.259 -1.481 1.00 97.06 81 GLU A CA 1
ATOM 645 C C . GLU A 1 81 ? -4.468 7.634 -2.561 1.00 97.06 81 GLU A C 1
ATOM 647 O O . GLU A 1 81 ? -3.411 7.069 -2.261 1.00 97.06 81 GLU A O 1
ATOM 652 N N . ILE A 1 82 ? -4.898 7.694 -3.824 1.00 95.12 82 ILE A N 1
ATOM 653 C CA . ILE A 1 82 ? -4.174 7.091 -4.952 1.00 95.12 82 ILE A CA 1
ATOM 654 C C . ILE A 1 82 ? -4.136 8.042 -6.137 1.00 95.12 82 ILE A C 1
ATOM 656 O O . ILE A 1 82 ? -5.151 8.255 -6.804 1.00 95.12 82 ILE A O 1
ATOM 660 N N . TRP A 1 83 ? -2.955 8.568 -6.444 1.00 96.12 83 TRP A N 1
ATOM 661 C CA . TRP A 1 83 ? -2.762 9.526 -7.528 1.00 96.12 83 TRP A CA 1
ATOM 662 C C . TRP A 1 83 ? -1.758 8.998 -8.564 1.00 96.12 83 TRP A C 1
ATOM 664 O O . TRP A 1 83 ? -0.717 8.448 -8.211 1.00 96.12 83 TRP A O 1
ATOM 674 N N . GLU A 1 84 ? -2.049 9.156 -9.857 1.00 94.75 84 GLU A N 1
ATOM 675 C CA . GLU A 1 84 ? -1.105 8.846 -10.955 1.00 94.75 84 GLU A CA 1
ATOM 676 C C . GLU A 1 84 ? -0.574 7.392 -10.934 1.00 94.75 84 GLU A C 1
ATOM 678 O O . GLU A 1 84 ? 0.593 7.112 -11.218 1.00 94.75 84 GLU A O 1
ATOM 683 N N . CYS A 1 85 ? -1.434 6.436 -10.566 1.00 93.19 85 CYS A N 1
ATOM 684 C CA . CYS A 1 85 ? -1.104 5.010 -10.479 1.00 93.19 85 CYS A CA 1
ATOM 685 C C . CYS A 1 85 ? -1.768 4.211 -11.611 1.00 93.19 85 CYS A C 1
ATOM 687 O O . CYS A 1 85 ? -2.627 3.361 -11.380 1.00 93.19 85 CYS A O 1
ATOM 689 N N . ASP A 1 86 ? -1.339 4.437 -12.853 1.00 90.44 86 ASP A N 1
ATOM 690 C CA . ASP A 1 86 ? -1.950 3.833 -14.053 1.00 90.44 86 ASP A CA 1
ATOM 691 C C . ASP A 1 86 ? -1.765 2.315 -14.179 1.00 90.44 86 ASP A C 1
ATOM 693 O O . ASP A 1 86 ? -2.355 1.674 -15.049 1.00 90.44 86 ASP A O 1
ATOM 697 N N . GLY A 1 87 ? -0.924 1.701 -13.348 1.00 90.50 87 GLY A N 1
ATOM 698 C CA . GLY A 1 87 ? -0.836 0.246 -13.240 1.00 90.50 87 GLY A CA 1
ATOM 699 C C . GLY A 1 87 ? -2.035 -0.368 -12.516 1.00 90.50 87 GLY A C 1
ATOM 700 O O . GLY A 1 87 ? -2.376 -1.529 -12.785 1.00 90.50 87 GLY A O 1
ATOM 701 N N . LEU A 1 88 ? -2.669 0.399 -11.622 1.00 93.31 88 LEU A N 1
ATOM 702 C CA . LEU A 1 88 ? -3.570 -0.117 -10.604 1.00 93.31 88 LEU A CA 1
ATOM 703 C C . LEU A 1 88 ? -4.890 -0.544 -11.229 1.00 93.31 88 LEU A C 1
ATOM 705 O O . LEU A 1 88 ? -5.601 0.253 -11.830 1.00 93.31 88 LEU A O 1
ATOM 709 N N . ASN A 1 89 ? -5.218 -1.823 -11.074 1.00 92.62 89 ASN A N 1
ATOM 710 C CA . ASN A 1 89 ? -6.434 -2.407 -11.639 1.00 92.62 89 ASN A CA 1
ATOM 711 C C . ASN A 1 89 ? -7.184 -3.311 -10.654 1.00 92.62 89 ASN A C 1
ATOM 713 O O . ASN A 1 89 ? -8.343 -3.639 -10.897 1.00 92.62 89 ASN A O 1
ATOM 717 N N . THR A 1 90 ? -6.536 -3.702 -9.554 1.00 91.38 90 THR A N 1
ATOM 718 C CA . THR A 1 90 ? -7.106 -4.592 -8.545 1.00 91.38 90 THR A CA 1
ATOM 719 C C . THR A 1 90 ? -7.002 -3.942 -7.169 1.00 91.38 90 THR A C 1
ATOM 721 O O . THR A 1 90 ? -5.910 -3.591 -6.722 1.00 91.38 90 THR A O 1
ATOM 724 N N . ILE A 1 91 ? -8.140 -3.807 -6.489 1.00 91.31 91 ILE A N 1
ATOM 725 C CA . ILE A 1 91 ? -8.230 -3.392 -5.086 1.00 91.31 91 ILE A CA 1
ATOM 726 C C . ILE A 1 91 ? -8.956 -4.507 -4.331 1.00 91.31 91 ILE A C 1
ATOM 728 O O . ILE A 1 91 ? -10.031 -4.937 -4.749 1.00 91.31 91 ILE A O 1
ATOM 732 N N . GLY A 1 92 ? -8.331 -5.015 -3.269 1.00 90.19 92 GLY A N 1
ATOM 733 C CA . GLY A 1 92 ? -8.916 -6.008 -2.370 1.00 90.19 92 GLY A CA 1
ATOM 734 C C . GLY A 1 92 ? -9.984 -5.420 -1.447 1.00 90.19 92 GLY A C 1
ATOM 735 O O . GLY A 1 92 ? -10.370 -4.261 -1.564 1.00 90.19 92 GLY A O 1
ATOM 736 N N . ASP A 1 93 ? -10.447 -6.217 -0.489 1.00 91.69 93 ASP A N 1
ATOM 737 C CA . ASP A 1 93 ? -11.512 -5.792 0.423 1.00 91.69 93 ASP A CA 1
ATOM 738 C C . ASP A 1 93 ? -11.017 -4.737 1.426 1.00 91.69 93 ASP A C 1
ATOM 740 O O . ASP A 1 93 ? -10.066 -4.974 2.183 1.00 91.69 93 ASP A O 1
ATOM 744 N N . LEU A 1 94 ? -11.711 -3.596 1.463 1.00 94.19 94 LEU A N 1
ATOM 745 C CA . LEU A 1 94 ? -11.465 -2.464 2.366 1.00 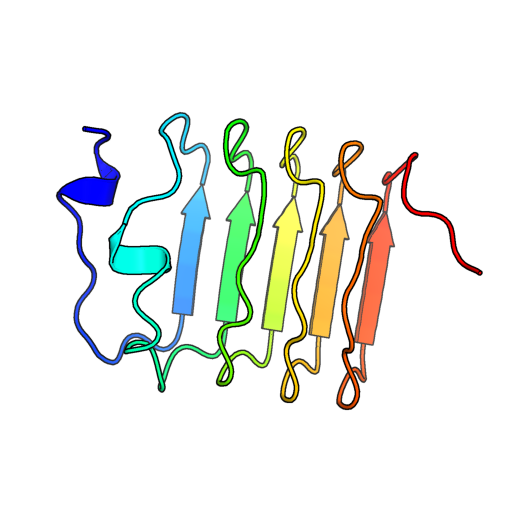94.19 94 LEU A CA 1
ATOM 746 C C . LEU A 1 94 ? -12.737 -2.151 3.186 1.00 94.19 94 LEU A C 1
ATOM 748 O O . LEU A 1 94 ? -13.366 -1.115 2.987 1.00 94.19 94 LEU A O 1
ATOM 752 N N . PRO A 1 95 ? -13.175 -3.057 4.083 1.00 95.81 95 PRO A N 1
ATOM 753 C CA . PRO A 1 95 ? -14.479 -2.967 4.750 1.00 95.81 95 PRO A CA 1
ATOM 754 C C . PRO A 1 95 ? -14.630 -1.786 5.722 1.00 95.81 95 PRO A C 1
ATOM 756 O O . PRO A 1 95 ? -15.753 -1.461 6.092 1.00 95.81 95 PRO A O 1
ATOM 759 N N . ALA A 1 96 ? -13.526 -1.174 6.156 1.00 97.31 96 ALA A N 1
ATOM 760 C CA . ALA A 1 96 ? -13.511 -0.037 7.077 1.00 97.31 96 ALA A CA 1
ATOM 761 C C . ALA A 1 96 ? -13.256 1.310 6.375 1.00 97.31 96 ALA A C 1
ATOM 763 O O . ALA A 1 96 ? -13.000 2.298 7.057 1.00 97.31 96 ALA A O 1
ATOM 764 N N . LEU A 1 97 ? -13.281 1.350 5.036 1.00 97.56 97 LEU A N 1
ATOM 765 C CA . LEU A 1 97 ? -12.925 2.548 4.282 1.00 97.56 97 LEU A CA 1
ATOM 766 C C . LEU A 1 97 ? -13.985 3.640 4.460 1.00 97.56 97 LEU A C 1
ATOM 768 O O . LEU A 1 97 ? -15.153 3.450 4.127 1.00 97.56 97 LEU A O 1
ATOM 772 N N . GLU A 1 98 ? -13.553 4.792 4.960 1.00 98.12 98 GLU A N 1
ATOM 773 C CA . GLU A 1 98 ? -14.390 5.964 5.232 1.00 98.12 98 GLU A CA 1
ATOM 774 C C . GLU A 1 98 ? -14.120 7.093 4.225 1.00 98.12 98 GLU A C 1
ATOM 776 O O . GLU A 1 98 ? -15.027 7.851 3.886 1.00 98.12 98 GLU A O 1
ATOM 781 N N . SER A 1 99 ? -12.886 7.189 3.721 1.00 97.88 99 SER A N 1
ATOM 782 C CA . SER A 1 99 ? -12.434 8.204 2.769 1.00 97.88 99 SER A CA 1
ATOM 783 C C . SER A 1 99 ? -11.681 7.563 1.605 1.00 97.88 99 SER A C 1
ATOM 785 O O . SER A 1 99 ? -10.773 6.753 1.808 1.00 97.88 99 SER A O 1
ATOM 787 N N . LEU A 1 100 ? -12.051 7.943 0.382 1.00 96.00 100 LEU A N 1
ATOM 788 C CA . LEU A 1 100 ? -11.420 7.488 -0.851 1.00 96.00 100 LEU A CA 1
ATOM 789 C C . LEU A 1 100 ? -11.187 8.679 -1.779 1.00 96.00 100 LEU A C 1
ATOM 791 O O . LEU A 1 100 ? -12.146 9.304 -2.232 1.00 96.00 100 LEU A O 1
ATOM 795 N N . ASP A 1 101 ? -9.924 8.929 -2.108 1.00 96.06 101 ASP A N 1
ATOM 796 C CA . ASP A 1 101 ? -9.528 9.843 -3.173 1.00 96.06 101 ASP A CA 1
ATOM 797 C C . ASP A 1 101 ? -8.700 9.089 -4.216 1.00 96.06 101 ASP A C 1
ATOM 799 O O . ASP A 1 101 ? -7.645 8.521 -3.925 1.00 96.06 101 ASP A O 1
ATOM 803 N N . VAL A 1 102 ? -9.198 9.069 -5.450 1.00 93.31 102 VAL A N 1
ATOM 804 C CA . VAL A 1 102 ? -8.506 8.470 -6.587 1.00 93.31 102 VAL A CA 1
ATOM 805 C C . VAL A 1 102 ? -8.447 9.484 -7.712 1.00 93.31 102 VAL A C 1
ATOM 807 O O . VAL A 1 102 ? -9.472 9.933 -8.226 1.00 93.31 102 VAL A O 1
ATOM 810 N N . ASN A 1 103 ? -7.231 9.791 -8.149 1.00 93.69 103 ASN A N 1
ATOM 811 C CA . ASN A 1 103 ? -6.977 10.749 -9.210 1.00 93.69 103 ASN A CA 1
ATOM 812 C C . ASN A 1 103 ? -6.040 10.140 -10.256 1.00 93.69 103 ASN A C 1
ATOM 814 O O . ASN A 1 103 ? -5.060 9.488 -9.903 1.00 93.69 103 ASN A O 1
ATOM 818 N N . ARG A 1 104 ? -6.324 10.353 -11.550 1.00 91.12 104 ARG A N 1
ATOM 819 C CA . ARG A 1 104 ? -5.449 9.917 -12.661 1.00 91.12 104 ARG A CA 1
ATOM 820 C C . ARG A 1 104 ? -4.982 8.456 -12.520 1.00 91.12 104 ARG A C 1
ATOM 822 O O . ARG A 1 104 ? -3.794 8.178 -12.477 1.00 91.12 104 ARG A O 1
ATOM 829 N N . CYS A 1 105 ? -5.927 7.530 -12.372 1.00 90.62 105 CYS A N 1
ATOM 830 C CA . CYS A 1 105 ? -5.650 6.091 -12.326 1.00 90.62 105 CYS A CA 1
ATOM 831 C C . CYS A 1 105 ? -6.412 5.396 -13.456 1.00 90.62 105 CYS A C 1
ATOM 833 O O . CYS A 1 105 ? -7.520 4.900 -13.256 1.00 90.62 105 CYS A O 1
ATOM 835 N N . GLU A 1 106 ? -5.843 5.387 -14.662 1.00 87.00 106 GLU A N 1
ATOM 836 C CA . GLU A 1 106 ? -6.588 5.046 -15.888 1.00 87.00 106 GLU A CA 1
ATOM 837 C C . GLU A 1 106 ? -7.109 3.602 -15.942 1.00 87.00 106 GLU A C 1
ATOM 839 O O . GLU A 1 106 ? -8.143 3.321 -16.551 1.00 87.00 106 GLU A O 1
ATOM 844 N N . LYS A 1 107 ? -6.393 2.662 -15.315 1.00 87.81 107 LYS A N 1
ATOM 845 C CA . LYS A 1 107 ? -6.760 1.237 -15.321 1.00 87.81 107 LYS A CA 1
ATOM 846 C C . LYS A 1 107 ? -7.680 0.837 -14.177 1.00 87.81 107 LYS A C 1
ATOM 848 O O . LYS A 1 107 ? -8.174 -0.297 -14.191 1.00 87.81 107 LYS A O 1
ATOM 853 N N . LEU A 1 108 ? -7.930 1.731 -13.219 1.00 86.00 108 LEU A N 1
ATOM 854 C CA . LEU A 1 108 ? -8.803 1.423 -12.102 1.00 86.00 108 LEU A CA 1
ATOM 855 C C . LEU A 1 108 ? -10.253 1.494 -12.576 1.00 86.00 108 LEU A C 1
ATOM 857 O O . LEU A 1 108 ? -10.813 2.564 -12.794 1.00 86.00 108 LEU A O 1
ATOM 861 N N . LYS A 1 109 ? -10.866 0.325 -12.751 1.00 73.31 109 LYS A N 1
ATOM 862 C CA . LYS A 1 109 ? -12.275 0.226 -13.126 1.00 73.31 109 LYS A CA 1
ATOM 863 C C . LYS A 1 109 ? -13.122 0.207 -11.864 1.00 73.31 109 LYS A C 1
ATOM 865 O O . LYS A 1 109 ? -13.011 -0.721 -11.065 1.00 73.31 109 LYS A O 1
ATOM 870 N N . THR A 1 110 ? -14.003 1.187 -11.714 1.00 56.19 110 THR A N 1
ATOM 871 C CA . THR A 1 110 ? -15.131 1.066 -10.789 1.00 56.19 110 THR A CA 1
ATOM 872 C C . THR A 1 110 ? -16.117 0.065 -11.390 1.00 56.19 110 THR A C 1
ATOM 874 O O . THR A 1 110 ? -16.447 0.169 -12.575 1.00 56.19 110 THR A O 1
ATOM 877 N N . ARG A 1 111 ? -16.512 -0.949 -10.617 1.00 48.31 111 ARG A N 1
ATOM 878 C CA . ARG A 1 111 ? -17.607 -1.848 -11.006 1.00 48.31 111 ARG A CA 1
ATOM 879 C C . ARG A 1 111 ? -18.945 -1.138 -10.896 1.00 48.31 111 ARG A C 1
ATOM 881 O O . ARG A 1 111 ? -19.064 -0.279 -9.997 1.00 48.31 111 ARG A O 1
#